Protein AF-A0A830CR17-F1 (afdb_monomer_lite)

pLDDT: mean 94.68, std 7.2, range [51.09, 98.06]

Organism: NCBI:txid374723

Secondary structure (DSSP, 8-state):
---SSPPP--------SSEE---GGG-SSSS---B--EEHHHHHHHHHSHHHHTSTTHHHHHHB-

Foldseek 3Di:
DDDPDDDDDDDDDDFDQDWDDDDPVQDDPVRHGFFDTDGGVVLVVQCVDPVLVPDPDSRCVVTTD

Struc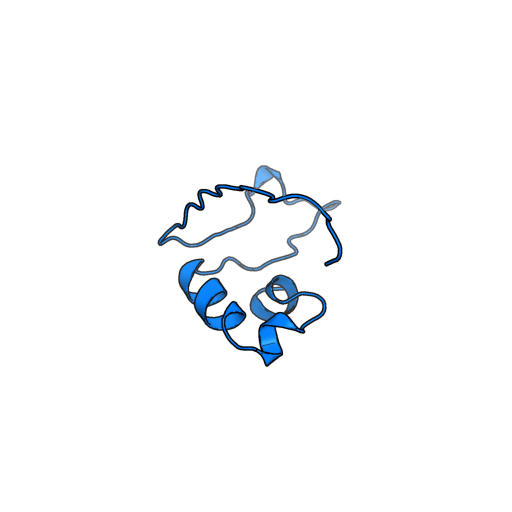ture (mmCIF, N/CA/C/O backbone):
data_AF-A0A830CR17-F1
#
_entry.id   AF-A0A830CR17-F1
#
loop_
_atom_site.group_PDB
_atom_site.id
_atom_site.type_symbol
_atom_site.label_atom_id
_atom_site.label_alt_id
_atom_site.label_comp_id
_atom_site.label_asym_id
_atom_site.label_entity_id
_atom_site.label_seq_id
_atom_site.pdbx_PDB_ins_code
_atom_site.Cartn_x
_atom_site.Cartn_y
_atom_site.Cartn_z
_atom_site.occupancy
_atom_site.B_iso_or_equiv
_atom_site.auth_seq_id
_atom_site.auth_comp_id
_atom_site.auth_asym_id
_atom_site.auth_atom_id
_atom_site.pdbx_PDB_model_num
ATOM 1 N N . MET A 1 1 ? 10.081 7.731 -23.980 1.00 51.09 1 MET A N 1
ATOM 2 C CA . MET A 1 1 ? 11.443 7.646 -23.412 1.00 51.09 1 MET A CA 1
ATOM 3 C C . MET A 1 1 ? 12.400 8.049 -24.516 1.00 51.09 1 MET A C 1
ATOM 5 O O . MET A 1 1 ? 12.745 7.209 -25.327 1.00 51.09 1 MET A O 1
ATOM 9 N N . GLU A 1 2 ? 12.771 9.323 -24.593 1.00 67.38 2 GLU A N 1
ATOM 10 C CA . GLU A 1 2 ? 13.796 9.786 -25.538 1.00 67.38 2 GLU A CA 1
ATOM 11 C C . GLU A 1 2 ? 14.790 10.651 -24.765 1.00 67.38 2 GLU A C 1
ATOM 13 O O . GLU A 1 2 ? 14.681 11.871 -24.699 1.00 67.38 2 GLU A O 1
ATOM 18 N N . GLY A 1 3 ? 15.714 9.984 -24.075 1.00 77.25 3 GLY A N 1
ATOM 19 C CA . GLY A 1 3 ? 16.904 10.610 -23.510 1.00 77.25 3 GLY A CA 1
ATOM 20 C C . GLY A 1 3 ? 18.098 10.199 -24.360 1.00 77.25 3 GLY A C 1
ATOM 21 O O . GLY A 1 3 ? 18.238 9.019 -24.667 1.00 77.25 3 GLY A O 1
ATOM 22 N N . LYS A 1 4 ? 18.935 11.161 -24.760 1.00 85.94 4 LYS A N 1
ATOM 23 C CA . LYS A 1 4 ? 20.137 10.894 -25.572 1.00 85.94 4 LYS A CA 1
ATOM 24 C C . LYS A 1 4 ? 21.276 10.249 -24.774 1.00 85.94 4 LYS A C 1
ATOM 26 O O . LYS A 1 4 ? 22.205 9.727 -25.371 1.00 85.94 4 LYS A O 1
ATOM 31 N N . GLU A 1 5 ? 21.171 10.254 -23.447 1.00 89.00 5 GLU A N 1
ATOM 32 C CA . GLU A 1 5 ? 22.205 9.787 -22.526 1.00 89.00 5 GLU A CA 1
ATOM 33 C C . GLU A 1 5 ? 21.717 8.621 -21.663 1.00 89.00 5 GLU A C 1
ATOM 35 O O . GLU A 1 5 ? 20.526 8.501 -21.351 1.00 89.00 5 GLU A O 1
ATOM 40 N N . ALA A 1 6 ? 22.660 7.781 -21.230 1.00 91.19 6 ALA A N 1
ATOM 41 C CA . ALA A 1 6 ? 22.379 6.677 -20.324 1.00 91.19 6 ALA A CA 1
ATOM 42 C C . ALA A 1 6 ? 21.972 7.195 -18.934 1.00 91.19 6 ALA A C 1
ATOM 44 O O . ALA A 1 6 ? 22.708 7.940 -18.286 1.00 91.19 6 ALA A O 1
ATOM 45 N N . ARG A 1 7 ? 20.808 6.755 -18.444 1.00 92.56 7 ARG A N 1
ATOM 46 C CA . ARG A 1 7 ? 20.360 6.994 -17.067 1.00 92.56 7 ARG A CA 1
ATOM 47 C C . ARG A 1 7 ? 20.567 5.737 -16.233 1.00 92.56 7 ARG A C 1
ATOM 49 O O . ARG A 1 7 ? 19.978 4.701 -16.525 1.00 92.56 7 ARG A O 1
ATOM 56 N N . TYR A 1 8 ? 21.308 5.872 -15.141 1.00 93.31 8 TYR A N 1
ATOM 57 C CA . TYR A 1 8 ? 21.428 4.840 -14.115 1.00 93.31 8 TYR A CA 1
ATOM 58 C C . TYR A 1 8 ? 20.550 5.198 -12.916 1.00 93.31 8 TYR A C 1
ATOM 60 O O . TYR A 1 8 ? 20.468 6.360 -12.515 1.00 93.31 8 TYR A O 1
ATOM 68 N N . SER A 1 9 ? 19.875 4.206 -12.344 1.00 94.94 9 SER A N 1
ATOM 69 C CA . SER A 1 9 ? 19.071 4.377 -11.135 1.00 94.94 9 SER A CA 1
ATOM 70 C C . SER A 1 9 ? 19.079 3.104 -10.307 1.00 94.94 9 SER A C 1
ATOM 72 O O . SER A 1 9 ? 18.989 2.011 -10.861 1.00 94.94 9 SER A O 1
ATOM 74 N N . ILE A 1 10 ? 19.120 3.266 -8.989 1.00 97.31 10 ILE A N 1
ATOM 75 C CA . ILE A 1 10 ? 18.927 2.198 -8.013 1.00 97.31 10 ILE A CA 1
ATOM 76 C C . ILE A 1 10 ? 17.712 2.539 -7.156 1.00 97.31 10 ILE A C 1
ATOM 78 O O . ILE A 1 10 ? 17.480 3.704 -6.833 1.00 97.31 10 ILE A O 1
ATOM 82 N N . ALA A 1 11 ? 16.935 1.524 -6.802 1.00 96.50 11 ALA A N 1
ATOM 83 C CA . ALA A 1 11 ? 15.832 1.654 -5.869 1.00 96.50 11 ALA A CA 1
ATOM 84 C C . ALA A 1 11 ? 15.870 0.486 -4.886 1.00 96.50 11 ALA A C 1
ATOM 86 O O . ALA A 1 11 ? 16.096 -0.658 -5.281 1.00 96.50 11 ALA A O 1
ATOM 87 N N . GLN A 1 12 ? 15.646 0.794 -3.613 1.00 97.75 12 GLN A N 1
ATOM 88 C CA . GLN A 1 12 ? 15.499 -0.183 -2.546 1.00 97.75 12 GLN A CA 1
ATOM 89 C C . GLN A 1 12 ? 14.070 -0.101 -2.020 1.00 97.75 12 GLN A C 1
ATOM 91 O O . GLN A 1 12 ? 13.577 0.984 -1.715 1.00 97.75 12 GLN A O 1
ATOM 96 N N . PHE A 1 13 ? 13.422 -1.254 -1.905 1.00 94.56 13 PHE A N 1
ATOM 97 C CA . PHE A 1 13 ? 12.067 -1.377 -1.385 1.00 94.56 13 PHE A CA 1
ATOM 98 C C . PHE A 1 13 ? 12.072 -2.305 -0.175 1.00 94.56 13 PHE A C 1
ATOM 100 O O . PHE A 1 13 ? 12.806 -3.293 -0.150 1.00 94.56 13 PHE A O 1
ATOM 107 N N . SER A 1 14 ? 11.233 -1.982 0.805 1.00 94.62 14 SER A N 1
ATOM 108 C CA . SER A 1 14 ? 11.025 -2.784 2.008 1.00 94.62 14 SER A CA 1
ATOM 109 C C . SER A 1 14 ? 9.569 -3.217 2.073 1.00 94.62 14 SER A C 1
ATOM 111 O O . SER A 1 14 ? 8.669 -2.423 1.803 1.00 94.62 14 SER A O 1
ATOM 113 N N . PHE A 1 15 ? 9.354 -4.465 2.467 1.00 94.06 15 PHE A N 1
ATOM 114 C CA . PHE A 1 15 ? 8.036 -5.075 2.600 1.00 94.06 15 PHE A CA 1
ATOM 115 C C . PHE A 1 15 ? 7.862 -5.610 4.022 1.00 94.06 15 PHE A C 1
ATOM 117 O O . PHE A 1 15 ? 8.842 -5.830 4.736 1.00 94.06 15 PHE A O 1
ATOM 124 N N . MET A 1 16 ? 6.615 -5.803 4.447 1.00 93.69 16 MET A N 1
ATOM 125 C CA . MET A 1 16 ? 6.284 -6.281 5.791 1.00 93.69 16 MET A CA 1
ATOM 126 C C . MET A 1 16 ? 5.281 -7.434 5.762 1.00 93.69 16 MET A C 1
ATOM 128 O O . MET A 1 16 ? 4.293 -7.377 5.043 1.00 93.69 16 MET A O 1
ATOM 132 N N . GLU A 1 17 ? 5.492 -8.444 6.604 1.00 94.62 17 GLU A N 1
ATOM 133 C CA . GL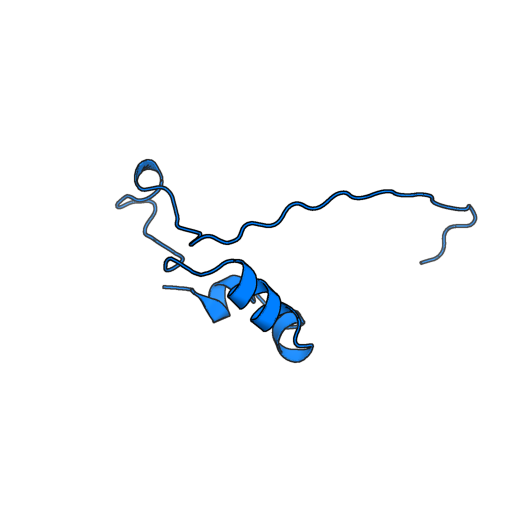U A 1 17 ? 4.559 -9.565 6.812 1.00 94.62 17 GLU A CA 1
ATOM 134 C C . GLU A 1 17 ? 3.624 -9.277 7.992 1.00 94.62 17 GLU A C 1
ATOM 136 O O . GLU A 1 17 ? 3.636 -9.956 9.019 1.00 94.62 17 GLU A O 1
ATOM 141 N N . LYS A 1 18 ? 2.877 -8.173 7.911 1.00 93.62 18 LYS A N 1
ATOM 142 C CA . LYS A 1 18 ? 1.987 -7.728 8.991 1.00 93.62 18 LYS A CA 1
ATOM 143 C C . LYS A 1 18 ? 0.720 -7.095 8.434 1.00 93.62 18 LYS A C 1
ATOM 145 O O . LYS A 1 18 ? 0.672 -6.649 7.287 1.00 93.62 18 LYS A O 1
ATOM 150 N N . ILE A 1 19 ? -0.282 -7.002 9.304 1.00 97.44 19 ILE A N 1
ATOM 151 C CA . ILE A 1 19 ? -1.464 -6.185 9.056 1.00 97.44 19 ILE A CA 1
ATOM 152 C C . ILE A 1 19 ? -1.062 -4.709 9.080 1.00 97.44 19 ILE A C 1
ATOM 154 O O . ILE A 1 19 ? -0.543 -4.204 10.076 1.00 97.44 19 ILE A O 1
ATOM 158 N N . VAL A 1 20 ? -1.318 -4.026 7.972 1.00 96.69 20 VAL A N 1
ATOM 159 C CA . VAL A 1 20 ? -1.246 -2.575 7.842 1.00 96.69 20 VAL A CA 1
ATOM 160 C C . VAL A 1 20 ? -2.584 -2.008 8.284 1.00 96.69 20 VAL A C 1
ATOM 162 O O . VAL A 1 20 ? -3.639 -2.442 7.825 1.00 96.69 20 VAL A O 1
ATOM 165 N N . GLN A 1 21 ? -2.543 -1.031 9.181 1.00 97.06 21 GLN A N 1
ATOM 166 C CA . GLN A 1 21 ? -3.724 -0.333 9.672 1.00 97.06 21 GLN A CA 1
ATOM 167 C C . GLN A 1 21 ? -3.402 1.142 9.879 1.00 97.06 21 GLN A C 1
ATOM 169 O O . GLN A 1 21 ? -2.266 1.490 10.206 1.00 97.06 21 GLN A O 1
ATOM 174 N N . THR A 1 22 ? -4.403 2.001 9.704 1.00 96.56 22 THR A N 1
ATOM 175 C CA . THR A 1 22 ? -4.270 3.420 10.028 1.00 96.56 22 THR A CA 1
ATOM 176 C C . THR A 1 22 ? -4.071 3.576 11.542 1.00 96.56 22 THR A C 1
ATOM 178 O O . THR A 1 22 ? -4.852 3.005 12.310 1.00 96.56 22 THR A O 1
ATOM 181 N N . PRO A 1 23 ? -3.038 4.312 11.989 1.00 96.94 23 PRO A N 1
ATOM 182 C CA . PRO A 1 23 ? -2.856 4.643 13.399 1.00 96.94 23 PRO A CA 1
ATOM 183 C C . PRO A 1 23 ? -4.095 5.331 13.983 1.00 96.94 23 PRO A C 1
ATOM 185 O O . PRO A 1 23 ? -4.741 6.135 13.309 1.00 96.94 23 PRO A O 1
ATOM 188 N N . ARG A 1 24 ? -4.445 5.004 15.232 1.00 96.19 24 ARG A N 1
ATOM 189 C CA . ARG A 1 24 ? -5.702 5.456 15.857 1.00 96.19 24 ARG A CA 1
ATOM 190 C C . ARG A 1 24 ? -5.741 6.968 16.039 1.00 96.19 24 ARG A C 1
ATOM 192 O O . ARG A 1 24 ? -6.791 7.570 15.882 1.00 96.19 24 ARG A O 1
ATOM 199 N N . GLU A 1 25 ? -4.594 7.567 16.322 1.00 97.12 25 GLU A N 1
ATOM 200 C CA . GLU A 1 25 ? -4.397 9.006 16.475 1.00 97.12 25 GLU A CA 1
ATOM 201 C C . GLU A 1 25 ? -4.653 9.804 15.187 1.00 97.12 25 GLU A C 1
ATOM 203 O O . GLU A 1 25 ? -4.839 11.016 15.249 1.00 97.12 25 GLU A O 1
ATOM 208 N N . LEU A 1 26 ? -4.691 9.137 14.027 1.00 97.12 26 LEU A N 1
ATOM 209 C CA . LEU A 1 26 ? -4.995 9.751 12.732 1.00 97.12 26 LEU A CA 1
ATOM 210 C C . LEU A 1 26 ? -6.468 9.593 12.323 1.00 97.12 26 LEU A C 1
ATOM 212 O O . LEU A 1 26 ? -6.830 10.001 11.221 1.00 97.12 26 LEU A O 1
ATOM 216 N N . ILE A 1 27 ? -7.302 8.982 13.171 1.00 97.31 27 ILE A N 1
ATOM 217 C CA . ILE A 1 27 ? -8.725 8.754 12.908 1.00 97.31 27 ILE A CA 1
ATOM 218 C C . ILE A 1 27 ? -9.542 9.591 13.889 1.00 97.31 27 ILE A C 1
ATOM 220 O O . ILE A 1 27 ? -9.442 9.413 15.101 1.00 97.31 27 ILE A O 1
ATOM 224 N N . ASN A 1 28 ? -10.369 10.489 13.364 1.00 96.94 28 ASN A N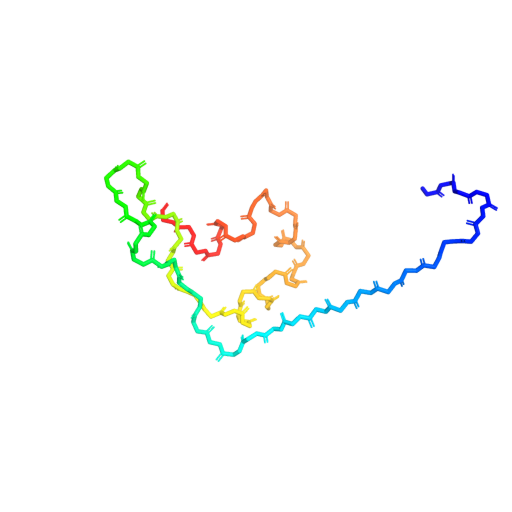 1
ATOM 225 C CA . ASN A 1 28 ? -11.276 11.324 14.151 1.00 96.94 28 ASN A CA 1
ATOM 226 C C . ASN A 1 28 ? -12.503 11.730 13.315 1.00 96.94 28 ASN A C 1
ATOM 228 O O . ASN A 1 28 ? -12.649 11.292 12.173 1.00 96.94 28 ASN A O 1
ATOM 232 N N . ASP A 1 29 ? -13.383 12.557 13.878 1.00 96.56 29 ASP A N 1
ATOM 233 C CA . ASP A 1 29 ? -14.632 12.961 13.220 1.00 96.56 29 ASP A CA 1
ATOM 234 C C . ASP A 1 29 ? -14.395 13.772 11.932 1.00 96.56 29 ASP A C 1
ATOM 236 O O . ASP A 1 29 ? -15.144 13.638 10.965 1.00 96.56 29 ASP A O 1
ATOM 240 N N . GLU A 1 30 ? -13.321 14.566 11.875 1.00 97.69 30 GLU A N 1
ATOM 241 C CA . GLU A 1 30 ? -12.919 15.319 10.676 1.00 97.69 30 GLU A CA 1
ATOM 242 C C . GLU A 1 30 ? -12.171 14.438 9.657 1.00 97.69 30 GLU A C 1
ATOM 244 O O . GLU A 1 30 ? -12.151 14.709 8.449 1.00 97.69 30 GLU A O 1
ATOM 249 N N . HIS A 1 31 ? -11.536 13.365 10.129 1.00 96.06 31 HIS A N 1
ATOM 250 C CA . HIS A 1 31 ? -10.705 12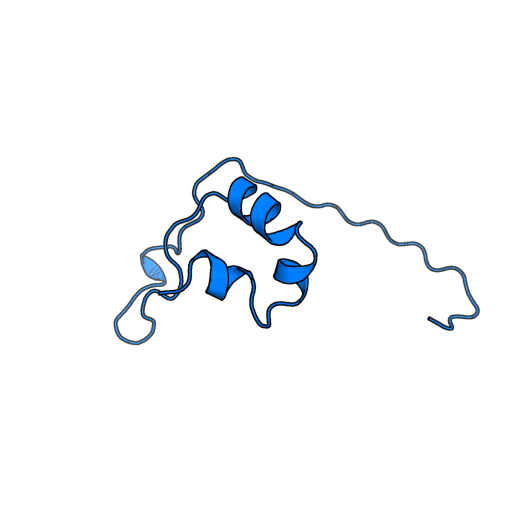.443 9.361 1.00 96.06 31 HIS A CA 1
ATOM 251 C C . HIS A 1 31 ? -11.129 10.991 9.621 1.00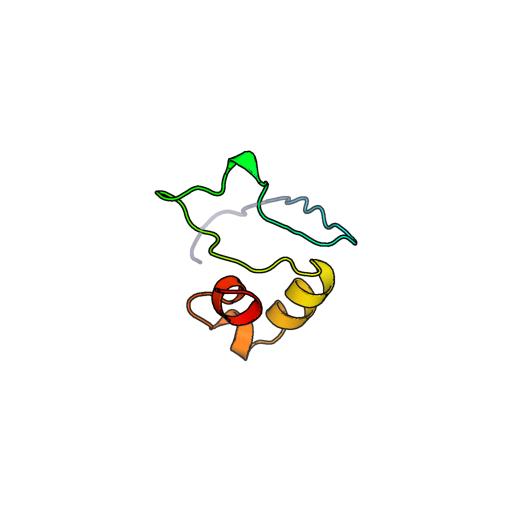 96.06 31 HIS A C 1
ATOM 253 O O . HIS A 1 31 ? -10.420 10.241 10.301 1.00 96.06 31 HIS A O 1
ATOM 259 N N . PRO A 1 32 ? -12.280 10.563 9.070 1.00 96.81 32 PRO A N 1
ATOM 260 C CA . PRO A 1 32 ? -12.774 9.213 9.281 1.00 96.81 32 PRO A CA 1
ATOM 261 C C . PRO A 1 32 ? -11.868 8.173 8.617 1.00 96.81 32 PRO A C 1
ATOM 263 O O . PRO A 1 32 ? -11.148 8.452 7.650 1.00 96.81 32 PRO A O 1
ATOM 266 N N . LEU A 1 33 ? -11.941 6.939 9.120 1.00 97.75 33 LEU A N 1
ATOM 267 C CA . LEU A 1 33 ? -11.212 5.800 8.570 1.00 97.75 33 LEU A CA 1
ATOM 268 C C . LEU A 1 33 ? -11.568 5.596 7.089 1.00 97.75 33 LEU A C 1
ATOM 270 O O . LEU A 1 33 ? -12.732 5.419 6.746 1.00 97.75 33 LEU A O 1
ATOM 274 N N . ARG A 1 34 ? -10.551 5.569 6.221 1.00 96.88 34 ARG A N 1
ATOM 275 C CA . ARG A 1 34 ? -10.727 5.380 4.766 1.00 96.88 34 ARG A CA 1
ATOM 276 C C . ARG A 1 34 ? -10.379 3.983 4.270 1.00 96.88 34 ARG A C 1
ATOM 278 O O . ARG A 1 34 ? -10.776 3.620 3.168 1.00 96.88 34 ARG A O 1
ATOM 285 N N . TYR A 1 35 ? -9.622 3.224 5.059 1.00 97.69 35 TYR A N 1
ATOM 286 C CA . TYR A 1 35 ? -9.138 1.900 4.690 1.00 97.69 35 TYR A CA 1
ATOM 287 C C . TYR A 1 35 ? -9.262 0.945 5.871 1.00 97.69 35 TYR A C 1
ATOM 289 O O . TYR A 1 35 ? -8.843 1.255 6.984 1.00 97.69 35 TYR A O 1
ATOM 297 N N . LYS A 1 36 ? -9.813 -0.236 5.626 1.00 97.88 36 LYS A N 1
ATOM 298 C CA . LYS A 1 36 ? -9.855 -1.338 6.583 1.00 97.88 36 LYS A CA 1
ATOM 299 C C . LYS A 1 36 ? -8.438 -1.897 6.775 1.00 97.88 36 LYS A C 1
ATOM 301 O O . LYS A 1 36 ? -7.669 -1.909 5.811 1.00 97.88 36 LYS A O 1
ATOM 306 N N . PRO A 1 37 ? -8.088 -2.394 7.977 1.00 98.06 37 PRO A N 1
ATOM 307 C CA . PRO A 1 37 ? -6.837 -3.113 8.190 1.00 98.06 37 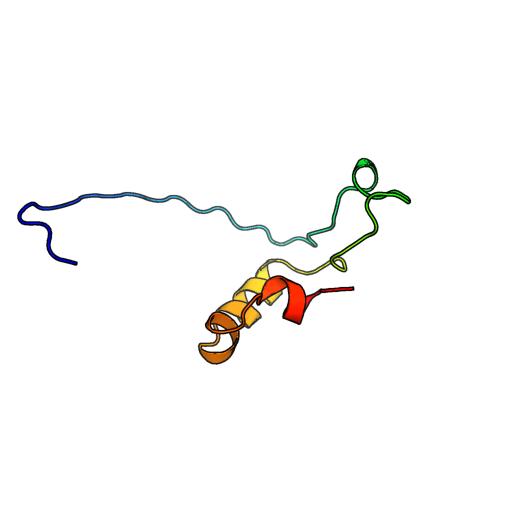PRO A CA 1
ATOM 308 C C . PRO A 1 37 ? -6.661 -4.247 7.177 1.00 98.06 37 PRO A C 1
ATOM 310 O O . PRO A 1 37 ? -7.609 -4.985 6.904 1.00 98.06 37 PRO A O 1
ATOM 313 N N . PHE A 1 38 ? -5.461 -4.391 6.621 1.00 97.75 38 PHE A N 1
ATOM 314 C CA . PHE A 1 38 ? -5.208 -5.347 5.548 1.00 97.75 38 PHE A CA 1
ATOM 315 C C . PHE A 1 38 ? -3.816 -5.970 5.619 1.00 97.75 38 PHE A C 1
ATOM 317 O O . PHE A 1 38 ? -2.873 -5.374 6.125 1.00 97.75 38 PHE A O 1
ATOM 324 N N . ASP A 1 39 ? -3.679 -7.181 5.089 1.00 97.62 39 ASP A N 1
ATOM 325 C CA . ASP A 1 39 ? -2.390 -7.860 4.950 1.00 97.62 39 ASP A CA 1
ATOM 326 C C . ASP A 1 39 ? -1.596 -7.265 3.778 1.00 97.62 39 ASP A C 1
ATOM 328 O O . ASP A 1 39 ? -2.084 -7.230 2.641 1.00 97.62 39 ASP A O 1
ATOM 332 N N . HIS A 1 40 ? -0.382 -6.787 4.060 1.00 96.38 40 HIS A N 1
ATOM 333 C CA . HIS A 1 40 ? 0.466 -6.125 3.071 1.00 96.38 40 HIS A CA 1
ATOM 334 C C . HIS A 1 40 ? 0.831 -7.031 1.888 1.00 96.38 40 HIS A C 1
ATOM 336 O O . HIS A 1 40 ? 0.755 -6.588 0.743 1.00 96.38 40 HIS A O 1
ATOM 342 N N . LEU A 1 41 ? 1.184 -8.296 2.135 1.00 96.75 41 LEU A N 1
ATOM 343 C CA . LEU A 1 41 ? 1.581 -9.213 1.068 1.00 96.75 41 LEU A CA 1
ATOM 344 C C . LEU A 1 41 ? 0.385 -9.616 0.206 1.00 96.75 41 LEU A C 1
ATOM 346 O O . LEU A 1 41 ? 0.508 -9.666 -1.016 1.00 96.75 41 LEU A O 1
ATOM 350 N N . LYS A 1 42 ? -0.795 -9.806 0.807 1.00 97.44 42 LYS A N 1
ATOM 351 C CA . LYS A 1 42 ? -2.024 -10.068 0.036 1.00 97.44 42 LYS A CA 1
ATOM 352 C C . LYS A 1 42 ? -2.437 -8.876 -0.823 1.00 97.44 42 LYS A C 1
ATOM 354 O O . LYS A 1 42 ? -2.937 -9.062 -1.931 1.00 97.44 42 LYS A O 1
ATOM 359 N N . PHE A 1 43 ? -2.199 -7.648 -0.357 1.00 97.25 43 PHE A N 1
ATOM 360 C CA . PHE A 1 43 ? -2.396 -6.470 -1.200 1.00 97.25 43 PHE A CA 1
ATOM 361 C C . PHE A 1 43 ? -1.423 -6.450 -2.387 1.00 97.25 43 PHE A C 1
ATOM 363 O O . PHE A 1 43 ? -1.843 -6.141 -3.499 1.00 97.25 43 PHE A O 1
ATOM 370 N N . LEU A 1 44 ? -0.150 -6.811 -2.193 1.00 96.19 44 LEU A N 1
ATOM 371 C CA . LEU A 1 44 ? 0.807 -6.918 -3.302 1.00 96.19 44 LEU A CA 1
ATOM 372 C C . LEU A 1 44 ? 0.413 -8.015 -4.294 1.00 96.19 44 LEU A C 1
ATOM 374 O O . LEU A 1 44 ? 0.508 -7.797 -5.500 1.00 96.19 44 LEU A O 1
ATOM 378 N N . GLU A 1 45 ? -0.081 -9.156 -3.810 1.00 96.56 45 GLU A N 1
ATOM 379 C CA . GLU A 1 45 ? -0.632 -10.217 -4.656 1.00 96.56 45 GLU A CA 1
ATOM 380 C C . GLU A 1 45 ? -1.823 -9.697 -5.475 1.00 96.56 45 GLU A C 1
ATOM 382 O O . GLU A 1 45 ? -1.846 -9.843 -6.699 1.00 96.56 45 GLU A O 1
ATOM 387 N N . PHE A 1 46 ? -2.772 -9.007 -4.832 1.00 97.56 46 PHE A N 1
ATOM 388 C CA . PHE A 1 46 ? -3.888 -8.350 -5.512 1.00 97.56 46 PHE A CA 1
ATOM 389 C C . PHE A 1 46 ? -3.391 -7.353 -6.568 1.00 97.56 46 PHE A C 1
ATOM 391 O O . PHE A 1 46 ? -3.826 -7.414 -7.717 1.00 97.56 46 PHE A O 1
ATOM 398 N N . TYR A 1 47 ? -2.454 -6.476 -6.209 1.00 96.81 47 TYR A N 1
ATOM 399 C CA . TYR A 1 47 ? -1.910 -5.438 -7.084 1.00 96.81 47 TYR A CA 1
ATOM 400 C C . TYR A 1 47 ? -1.006 -5.982 -8.199 1.00 96.81 47 TYR A C 1
ATOM 402 O O . TYR A 1 47 ? -0.751 -5.287 -9.176 1.00 96.81 47 TYR A O 1
ATOM 410 N N . SER A 1 48 ? -0.504 -7.212 -8.093 1.00 96.06 48 SER A N 1
ATOM 411 C CA . SER A 1 48 ? 0.332 -7.812 -9.140 1.00 96.06 48 SER A CA 1
ATOM 412 C C . SER A 1 48 ? -0.448 -8.136 -10.423 1.00 96.06 48 SER A C 1
ATOM 414 O O . SER A 1 48 ? 0.148 -8.197 -11.498 1.00 96.06 48 SER A O 1
ATOM 416 N N . LYS A 1 49 ? -1.777 -8.294 -10.328 1.00 97.25 49 LYS A N 1
ATOM 417 C CA . LYS A 1 49 ? -2.664 -8.605 -11.459 1.00 97.25 49 LYS A CA 1
ATOM 418 C C . LYS A 1 49 ? -2.822 -7.389 -12.373 1.00 97.25 49 LYS A C 1
ATOM 420 O O . LYS A 1 49 ? -3.061 -6.281 -11.896 1.00 97.25 49 LYS A O 1
ATOM 425 N N . GLU A 1 50 ? -2.729 -7.599 -13.685 1.00 95.94 50 GLU A N 1
ATOM 426 C CA . GLU A 1 50 ? -2.718 -6.513 -14.675 1.00 95.94 50 GLU A CA 1
ATOM 427 C C . GLU A 1 50 ? -3.965 -5.621 -14.597 1.00 95.94 50 GLU A C 1
ATOM 429 O O . GLU A 1 50 ? -3.843 -4.396 -14.563 1.00 95.94 50 GLU A O 1
ATOM 434 N N . ASP A 1 51 ? -5.150 -6.222 -14.482 1.00 96.75 51 ASP A N 1
ATOM 435 C CA . ASP A 1 51 ? -6.410 -5.481 -14.365 1.00 96.75 51 ASP A CA 1
ATOM 436 C C . ASP A 1 51 ? -6.449 -4.623 -13.096 1.00 96.75 51 ASP A C 1
ATOM 438 O O . ASP A 1 51 ? -6.887 -3.473 -13.121 1.00 96.75 51 ASP A O 1
ATOM 442 N N . ASN A 1 52 ? -5.890 -5.134 -11.996 1.00 97.19 52 ASN A N 1
ATOM 443 C CA . ASN A 1 52 ? -5.857 -4.423 -10.723 1.00 97.19 52 ASN A CA 1
ATOM 444 C C . ASN A 1 52 ? -4.858 -3.258 -10.723 1.00 97.19 52 ASN A C 1
ATOM 446 O O . ASN A 1 52 ? -5.074 -2.269 -10.024 1.00 97.19 52 ASN A O 1
ATOM 450 N N . ARG A 1 53 ? -3.790 -3.328 -11.528 1.00 93.75 53 ARG A N 1
ATOM 451 C CA . ARG A 1 53 ? -2.849 -2.208 -11.720 1.00 93.75 53 ARG A CA 1
ATOM 452 C C . ARG A 1 53 ? -3.462 -1.033 -12.469 1.00 93.75 53 ARG A C 1
ATOM 454 O O . ARG A 1 53 ? -2.983 0.085 -12.314 1.00 93.75 53 ARG A O 1
ATOM 461 N N . LYS A 1 54 ? -4.484 -1.298 -13.285 1.00 96.31 54 LYS A N 1
ATOM 462 C CA . LYS A 1 54 ? -5.193 -0.297 -14.091 1.00 96.31 54 LYS A CA 1
ATOM 463 C C . LYS A 1 54 ? -6.348 0.365 -13.338 1.00 96.31 54 LYS A C 1
ATOM 465 O O . LYS A 1 54 ? -6.912 1.331 -13.842 1.00 96.31 54 LYS A O 1
ATOM 470 N N . LEU A 1 55 ? -6.703 -0.138 -12.153 1.00 97.06 55 LEU A N 1
ATOM 471 C CA . LEU A 1 55 ? -7.694 0.501 -11.292 1.00 97.06 55 LEU A CA 1
ATOM 472 C C . LEU A 1 55 ? -7.245 1.921 -10.939 1.00 97.06 55 LEU A C 1
ATOM 474 O O . LEU A 1 55 ? -6.082 2.140 -10.606 1.00 97.06 55 LEU A O 1
ATOM 478 N N . GLU A 1 56 ? -8.194 2.858 -10.917 1.00 96.44 56 GLU A N 1
ATOM 479 C CA . GLU A 1 56 ? -7.953 4.248 -10.500 1.00 96.44 56 GLU A CA 1
ATOM 480 C C . GLU A 1 56 ? -7.291 4.314 -9.112 1.00 96.44 56 GLU A C 1
ATOM 482 O O . GLU A 1 56 ? -6.378 5.100 -8.870 1.00 96.44 56 GLU A O 1
ATOM 487 N N . SER A 1 57 ? -7.719 3.434 -8.201 1.00 96.88 57 SER A N 1
ATOM 488 C CA . SER A 1 57 ? -7.067 3.223 -6.913 1.00 96.88 57 SER A CA 1
ATOM 489 C C . SER A 1 57 ? -7.196 1.767 -6.476 1.00 96.88 57 SER A C 1
ATOM 491 O O . SER A 1 57 ? -8.224 1.334 -5.941 1.00 96.88 57 SER A O 1
ATOM 493 N N . ALA A 1 58 ? -6.127 0.998 -6.682 1.00 97.44 58 ALA A N 1
ATOM 494 C CA . ALA A 1 58 ? -6.074 -0.405 -6.282 1.00 97.44 58 ALA A CA 1
ATOM 495 C C . ALA A 1 58 ? -6.258 -0.587 -4.768 1.00 97.44 58 ALA A C 1
ATOM 497 O O . ALA A 1 58 ? -6.991 -1.473 -4.342 1.00 97.44 58 ALA A O 1
ATOM 498 N N . ILE A 1 59 ? -5.646 0.277 -3.950 1.00 96.69 59 ILE A N 1
ATOM 499 C CA . ILE A 1 59 ? -5.752 0.187 -2.487 1.00 96.69 59 ILE A CA 1
ATOM 500 C C . ILE A 1 59 ? -7.168 0.504 -1.994 1.00 96.69 59 ILE A C 1
ATOM 502 O O . ILE A 1 59 ? -7.694 -0.208 -1.143 1.00 96.69 59 ILE A O 1
ATOM 506 N N . ARG A 1 60 ? -7.836 1.508 -2.581 1.00 97.25 60 ARG A N 1
ATOM 507 C CA . ARG A 1 60 ? -9.235 1.822 -2.257 1.00 97.25 60 ARG A CA 1
ATOM 508 C C . ARG A 1 60 ? -10.174 0.702 -2.691 1.00 97.25 60 ARG A C 1
ATOM 510 O O . ARG A 1 60 ? -11.106 0.389 -1.965 1.00 97.25 60 ARG A O 1
ATOM 517 N N . THR A 1 61 ? -9.911 0.074 -3.833 1.00 97.88 61 THR A N 1
ATOM 518 C CA . THR A 1 61 ? -10.694 -1.085 -4.289 1.00 97.88 61 THR A CA 1
ATOM 519 C C . THR A 1 61 ? -10.500 -2.289 -3.366 1.00 97.88 61 THR A C 1
ATOM 521 O O . THR A 1 61 ? -11.454 -2.995 -3.061 1.00 97.88 61 THR A O 1
ATOM 524 N N . TYR A 1 62 ? -9.271 -2.513 -2.900 1.00 97.88 62 TYR A N 1
ATOM 525 C CA . TYR A 1 62 ? -8.926 -3.662 -2.070 1.00 97.88 62 TYR A CA 1
ATOM 526 C C . TYR A 1 62 ? -9.449 -3.550 -0.632 1.00 97.88 62 TYR A C 1
ATOM 528 O O . TYR A 1 62 ? -9.988 -4.518 -0.099 1.00 97.88 62 TYR A O 1
ATOM 536 N N . CYS A 1 63 ? -9.293 -2.388 0.010 1.00 97.81 63 CYS A N 1
ATOM 537 C CA . CYS A 1 63 ? -9.618 -2.226 1.429 1.00 97.81 63 CYS A CA 1
ATOM 538 C C . CYS A 1 63 ? -10.330 -0.914 1.784 1.00 97.81 63 CYS A C 1
ATOM 540 O O . CYS A 1 63 ? -10.382 -0.573 2.960 1.00 97.81 63 CYS A O 1
ATOM 542 N N . GLY A 1 64 ? -10.897 -0.180 0.825 1.00 97.06 64 GLY A N 1
ATOM 543 C CA . GLY A 1 64 ? -11.667 1.035 1.108 1.00 97.06 64 GLY A CA 1
ATOM 544 C C . GLY A 1 64 ? -12.851 0.809 2.061 1.00 97.06 64 GLY A C 1
ATOM 545 O O . GLY A 1 64 ? -13.426 -0.287 2.122 1.00 97.06 64 GLY A O 1
ATOM 546 N N . VAL A 1 65 ? -13.189 1.854 2.821 1.00 94.25 65 VAL A N 1
ATOM 547 C CA . VAL A 1 65 ? -14.418 1.959 3.632 1.00 94.25 65 VAL A CA 1
ATOM 548 C C . VAL A 1 65 ? -15.502 2.675 2.839 1.00 94.25 65 VAL A C 1
ATOM 550 O O . VAL A 1 65 ? -15.170 3.675 2.161 1.00 94.25 65 VAL A O 1
#

Radius of gyration: 16.62 Å; chains: 1; bounding box: 37×26×42 Å

Sequence (65 aa):
MEGKEARYSIAQFSFMEKIVQTPRELINDEHPLRYKPFDHLKFLEFYSKEDNRKLESAIRTYCGV